Protein AF-A0A0R1TVX2-F1 (afdb_monomer_lite)

InterPro domains:
  IPR005624 Corrinoid adenosyltransferase PduO/GlcC-like [PF03928] (5-52)
  IPR010371 YBR137W-like [PTHR28255] (5-53)
  IPR038084 Corrinoid adenosyltransferase PduO/GlcC-like superfamily [G3DSA:3.30.450.150] (2-57)
  IPR038084 Corrinoid adenosyltransferase PduO/GlcC-like superfamily [SSF143744] (3-52)

Sequence (57 aa):
MAFLGANDLSAGDYTCYGGGFPIKVDGVGTVGAVIVSGLKDFEDHDLAYQALLGMKA

Secondary structure (DSSP, 8-state):
-HHHHHTT--TTT---SS-EEEEEETTTEEEEEEE--SS-HHHHHHHHHHHHHHT--

Radius of gyration: 13.45 Å; chains: 1; bounding box: 27×29×30 Å

pLDDT: mean 93.91, std 6.55, range [63.19, 98.25]

Foldseek 3Di:
DVVCVVVVHDPVVDDPFAQKDFDADPPPGTDGMGGADDDHRVVSNVVRVVVNVVVDD

Structure (mmCIF, N/CA/C/O backbone):
data_AF-A0A0R1TVX2-F1
#
_entry.id   AF-A0A0R1TVX2-F1
#
loop_
_atom_site.group_PDB
_atom_site.id
_atom_site.type_symbol
_atom_site.label_atom_id
_atom_site.label_alt_id
_atom_site.label_comp_id
_atom_site.label_asym_id
_atom_site.label_entity_id
_atom_site.label_seq_id
_atom_site.pdbx_PDB_ins_code
_atom_site.Cartn_x
_atom_site.Cartn_y
_atom_site.Cartn_z
_atom_site.occupancy
_atom_site.B_iso_or_equiv
_atom_site.auth_seq_id
_atom_site.auth_comp_id
_atom_site.auth_asym_id
_atom_site.auth_atom_id
_atom_site.pdbx_PDB_model_num
ATOM 1 N N . MET A 1 1 ? 11.796 -5.339 -9.381 1.00 66.06 1 MET A N 1
ATOM 2 C CA . MET A 1 1 ? 11.320 -6.474 -10.210 1.00 66.06 1 MET A CA 1
ATOM 3 C C . MET A 1 1 ? 11.731 -7.850 -9.695 1.00 66.06 1 MET A C 1
ATOM 5 O O . MET A 1 1 ? 10.873 -8.717 -9.696 1.00 66.06 1 MET A O 1
ATOM 9 N N . ALA A 1 2 ? 12.964 -8.072 -9.213 1.00 82.19 2 ALA A N 1
ATOM 10 C CA . ALA A 1 2 ? 13.381 -9.394 -8.712 1.00 82.19 2 ALA A CA 1
ATOM 11 C C . ALA A 1 2 ? 12.466 -9.960 -7.606 1.00 82.19 2 ALA A C 1
ATOM 13 O O . ALA A 1 2 ? 12.132 -11.136 -7.641 1.00 82.19 2 ALA A O 1
ATOM 14 N N . PHE A 1 3 ? 11.999 -9.113 -6.678 1.00 91.06 3 PHE A N 1
ATOM 15 C CA . PHE A 1 3 ? 11.043 -9.524 -5.645 1.00 91.06 3 PHE A CA 1
ATOM 16 C C . PHE A 1 3 ? 9.701 -9.991 -6.228 1.00 91.06 3 PHE A C 1
ATOM 18 O O . PHE A 1 3 ? 9.223 -11.053 -5.857 1.00 91.06 3 PHE A O 1
ATOM 25 N N . LEU A 1 4 ? 9.114 -9.233 -7.162 1.00 94.94 4 LEU A N 1
ATOM 26 C CA . LEU A 1 4 ? 7.825 -9.589 -7.766 1.00 94.94 4 LEU A CA 1
ATOM 27 C C . LEU A 1 4 ? 7.922 -10.908 -8.544 1.00 94.94 4 LEU A C 1
ATOM 29 O O . LEU A 1 4 ? 7.114 -11.803 -8.329 1.00 94.94 4 LEU A O 1
ATOM 33 N N . GLY A 1 5 ? 8.968 -11.062 -9.365 1.00 93.06 5 GLY A N 1
ATOM 34 C CA . GLY A 1 5 ? 9.203 -12.291 -10.126 1.00 93.06 5 GLY A CA 1
ATOM 35 C C . GLY A 1 5 ? 9.494 -13.511 -9.248 1.00 93.06 5 GLY A C 1
ATOM 36 O O . GLY A 1 5 ? 9.061 -14.605 -9.577 1.00 93.06 5 GLY A O 1
ATOM 37 N N . ALA A 1 6 ? 10.174 -13.334 -8.110 1.00 95.38 6 ALA A N 1
ATOM 38 C CA . ALA A 1 6 ? 10.422 -14.418 -7.156 1.00 95.38 6 ALA A CA 1
ATOM 39 C C . ALA A 1 6 ? 9.167 -14.866 -6.382 1.00 95.38 6 ALA A C 1
ATOM 41 O O . ALA A 1 6 ? 9.216 -15.892 -5.712 1.00 95.38 6 ALA A O 1
ATOM 42 N N . ASN A 1 7 ? 8.078 -14.094 -6.443 1.00 95.94 7 ASN A N 1
ATOM 43 C CA . ASN A 1 7 ? 6.825 -14.365 -5.735 1.00 95.94 7 ASN A CA 1
ATOM 44 C C . ASN A 1 7 ? 5.630 -14.533 -6.694 1.00 95.94 7 ASN A C 1
ATOM 46 O O . ASN A 1 7 ? 4.490 -14.417 -6.254 1.00 95.94 7 ASN A O 1
ATOM 50 N N . ASP A 1 8 ? 5.877 -14.763 -7.989 1.00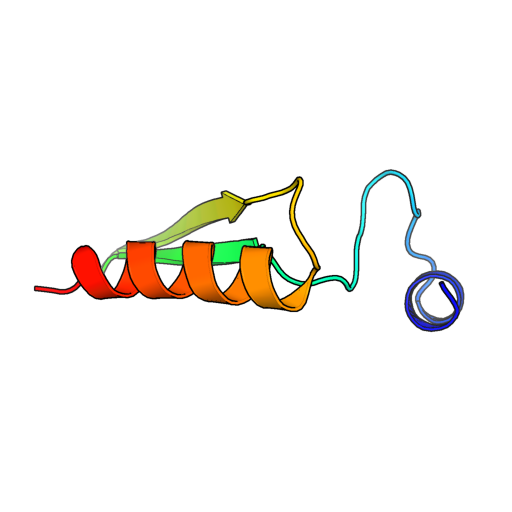 96.06 8 ASP A N 1
ATOM 51 C CA . ASP A 1 8 ? 4.838 -14.927 -9.019 1.00 96.06 8 ASP A CA 1
ATOM 52 C C . ASP A 1 8 ? 3.820 -13.765 -9.072 1.00 96.06 8 ASP A C 1
ATOM 54 O O . ASP A 1 8 ? 2.642 -13.945 -9.388 1.00 96.06 8 ASP A O 1
ATOM 58 N N . LEU A 1 9 ? 4.275 -12.542 -8.768 1.00 96.06 9 LEU A N 1
ATOM 59 C CA . LEU A 1 9 ? 3.444 -11.339 -8.772 1.00 96.06 9 LEU A CA 1
ATOM 60 C C . LEU A 1 9 ? 3.568 -10.575 -10.095 1.00 96.06 9 LEU A C 1
ATOM 62 O O . LEU A 1 9 ? 4.663 -10.241 -10.554 1.00 96.06 9 LEU A O 1
ATOM 66 N N . SER A 1 10 ? 2.416 -10.237 -10.674 1.00 95.56 10 SER A N 1
ATOM 67 C CA . SER A 1 10 ? 2.308 -9.394 -11.867 1.00 95.56 10 SER A CA 1
ATOM 68 C C . SER A 1 10 ? 2.768 -7.963 -11.585 1.00 95.56 10 SER A C 1
ATOM 70 O O . SER A 1 10 ? 2.299 -7.312 -10.655 1.00 95.56 10 SER A O 1
ATOM 72 N N . ALA A 1 11 ? 3.640 -7.436 -12.443 1.00 91.56 11 ALA A N 1
ATOM 73 C CA . ALA A 1 11 ? 4.086 -6.044 -12.388 1.00 91.56 11 ALA A CA 1
ATOM 74 C C . ALA A 1 11 ? 2.979 -5.018 -12.696 1.00 91.56 11 ALA A C 1
ATOM 76 O O . ALA A 1 11 ? 3.142 -3.844 -12.375 1.00 91.56 11 ALA A O 1
ATOM 77 N N . GLY A 1 12 ? 1.890 -5.437 -13.353 1.00 93.06 12 GLY A N 1
ATOM 78 C CA . GLY A 1 12 ? 0.741 -4.570 -13.631 1.00 93.06 12 GLY A CA 1
ATOM 79 C C . GLY A 1 12 ? -0.175 -4.386 -12.421 1.00 93.06 12 GLY A C 1
ATOM 80 O O . GLY A 1 12 ? -0.844 -3.363 -12.318 1.00 93.06 12 GLY A O 1
ATOM 81 N N . ASP A 1 13 ? -0.160 -5.352 -11.501 1.00 93.62 13 ASP A N 1
ATOM 82 C CA . ASP A 1 13 ? -1.070 -5.402 -10.354 1.00 93.62 13 ASP A CA 1
ATOM 83 C C . ASP A 1 13 ? -0.354 -5.103 -9.029 1.00 93.62 13 ASP A C 1
ATOM 85 O O . ASP A 1 13 ? -0.973 -4.632 -8.074 1.00 93.62 13 ASP A O 1
ATOM 89 N N . TYR A 1 14 ? 0.957 -5.359 -8.964 1.00 94.38 14 TYR A N 1
ATOM 90 C CA . TYR A 1 14 ? 1.751 -5.253 -7.746 1.00 94.38 14 TYR A CA 1
ATOM 91 C C . TYR A 1 14 ? 2.974 -4.361 -7.926 1.00 94.38 14 TYR A C 1
ATOM 93 O O . TYR A 1 14 ? 3.661 -4.365 -8.947 1.00 94.38 14 TYR A O 1
ATOM 101 N N . THR A 1 15 ? 3.299 -3.648 -6.853 1.00 93.12 15 THR A N 1
ATOM 102 C CA . THR A 1 15 ? 4.489 -2.815 -6.737 1.00 93.12 15 THR A CA 1
ATOM 103 C C . THR A 1 15 ? 5.164 -3.060 -5.392 1.00 93.12 15 THR A C 1
ATOM 105 O O . THR A 1 15 ? 4.506 -3.355 -4.398 1.00 93.12 15 THR A O 1
ATOM 108 N N . CYS A 1 16 ? 6.491 -2.951 -5.365 1.00 92.31 16 CYS A N 1
ATOM 109 C CA . CYS A 1 16 ? 7.295 -2.963 -4.140 1.00 92.31 16 CYS A CA 1
ATOM 110 C C . CYS A 1 16 ? 7.930 -1.589 -3.857 1.00 92.31 16 CYS A C 1
ATOM 112 O O . CYS A 1 16 ? 8.927 -1.512 -3.143 1.00 92.31 16 CYS A O 1
ATOM 114 N N . TYR A 1 17 ? 7.395 -0.530 -4.470 1.00 93.38 17 TYR A N 1
ATOM 115 C CA . TYR A 1 17 ? 7.813 0.856 -4.262 1.00 93.38 17 TYR A CA 1
ATOM 116 C C . TYR A 1 17 ? 6.981 1.528 -3.159 1.00 93.38 17 TYR A C 1
ATOM 118 O O . TYR A 1 17 ? 5.916 1.035 -2.781 1.00 93.38 17 TYR A O 1
ATOM 126 N N . GLY A 1 18 ? 7.493 2.638 -2.621 1.00 94.44 18 GLY A N 1
ATOM 127 C CA . GLY A 1 18 ? 6.813 3.441 -1.604 1.00 94.44 18 GLY A CA 1
ATOM 128 C C . GLY A 1 18 ? 5.517 4.101 -2.098 1.00 94.44 18 GLY A C 1
ATOM 129 O O . GLY A 1 18 ? 5.177 4.022 -3.274 1.00 94.44 18 GLY A O 1
ATOM 130 N N . GLY A 1 19 ? 4.790 4.741 -1.176 1.00 96.19 19 GLY A N 1
ATOM 131 C CA . GLY A 1 19 ? 3.577 5.517 -1.482 1.00 96.19 19 GLY A CA 1
ATOM 132 C C . GLY A 1 19 ? 2.245 4.878 -1.089 1.00 96.19 19 GLY A C 1
ATOM 133 O O . GLY A 1 19 ? 1.223 5.555 -1.130 1.00 96.19 19 GLY A O 1
ATOM 134 N N . GLY A 1 20 ? 2.228 3.606 -0.677 1.00 96.75 20 GLY A N 1
ATOM 135 C CA . GLY A 1 20 ? 1.011 2.893 -0.271 1.00 96.75 20 GLY A CA 1
ATOM 136 C C . GLY A 1 20 ? 0.944 2.587 1.229 1.00 96.75 20 GLY A C 1
ATOM 137 O O . GLY A 1 20 ? 1.879 1.999 1.770 1.00 96.75 20 GLY A O 1
ATOM 138 N N . PHE A 1 21 ? -0.177 2.907 1.888 1.00 96.69 21 PHE A N 1
ATOM 139 C CA . PHE A 1 21 ? -0.431 2.553 3.295 1.00 96.69 21 PHE A CA 1
ATOM 140 C C . PHE A 1 21 ? -1.880 2.107 3.543 1.00 96.69 21 PHE A C 1
ATOM 142 O O . PHE A 1 21 ? -2.806 2.687 2.970 1.00 96.69 21 PHE A O 1
ATOM 149 N N . PRO A 1 22 ? -2.118 1.126 4.437 1.00 96.12 22 PRO A N 1
ATOM 150 C CA . PRO A 1 22 ? -3.467 0.766 4.859 1.00 96.12 22 PRO A CA 1
ATOM 151 C C . PRO A 1 22 ? -4.081 1.855 5.751 1.00 96.12 22 PRO A C 1
ATOM 153 O O . PRO A 1 22 ? -3.425 2.391 6.643 1.00 96.12 22 PRO A O 1
ATOM 156 N N . ILE A 1 23 ? -5.372 2.123 5.565 1.00 95.81 23 ILE A N 1
ATOM 157 C CA . ILE A 1 23 ? -6.162 3.010 6.425 1.00 95.81 23 ILE A CA 1
ATOM 158 C C . ILE A 1 23 ? -6.828 2.149 7.497 1.00 95.81 23 ILE A C 1
ATOM 160 O O . ILE A 1 23 ? -7.702 1.327 7.198 1.00 95.81 23 ILE A O 1
ATOM 164 N N . LYS A 1 24 ? -6.404 2.329 8.750 1.00 94.12 24 LYS A N 1
ATOM 165 C CA . LYS A 1 24 ? -6.942 1.616 9.912 1.00 94.12 24 LYS A CA 1
ATOM 166 C C . LYS A 1 24 ? -7.830 2.542 10.736 1.00 94.12 24 LYS A C 1
ATOM 168 O O . LYS A 1 24 ? -7.415 3.643 11.077 1.00 94.12 24 LYS A O 1
ATOM 173 N N . VAL A 1 25 ? -9.021 2.062 11.079 1.00 94.31 25 VAL A N 1
ATOM 174 C CA . VAL A 1 25 ? -9.968 2.737 11.971 1.00 94.31 25 VAL A CA 1
ATOM 175 C C . VAL A 1 25 ? -10.124 1.906 13.241 1.00 94.31 25 VAL A C 1
ATOM 177 O O . VAL A 1 25 ? -10.357 0.694 13.182 1.00 94.31 25 VAL A O 1
ATOM 180 N N . ASP A 1 26 ? -9.983 2.551 14.395 1.00 93.31 26 ASP A N 1
ATOM 181 C CA . ASP A 1 26 ? -10.069 1.881 15.690 1.00 93.31 26 ASP A CA 1
ATOM 182 C C . ASP A 1 26 ? -11.453 1.258 15.909 1.00 93.31 26 ASP A C 1
ATOM 184 O O . ASP A 1 26 ? -12.486 1.838 15.585 1.00 93.31 26 ASP A O 1
ATOM 188 N N . GLY A 1 27 ? -11.471 0.022 16.413 1.00 96.19 27 GLY A N 1
ATOM 189 C CA . GLY A 1 27 ? -12.698 -0.761 16.597 1.00 96.19 27 GLY A CA 1
ATOM 190 C C . GLY A 1 27 ? -13.320 -1.332 15.314 1.00 96.19 27 GLY A C 1
ATOM 191 O O . GLY A 1 27 ? -14.181 -2.201 15.417 1.00 96.19 27 GLY A O 1
ATOM 192 N N . VAL A 1 28 ? -12.873 -0.912 14.124 1.00 97.56 28 VAL A N 1
ATOM 193 C CA . VAL A 1 28 ? -13.395 -1.388 12.826 1.00 97.56 28 VAL A CA 1
ATOM 194 C C . VAL A 1 28 ? -12.378 -2.264 12.090 1.00 97.56 28 VAL A C 1
ATOM 196 O O . VAL A 1 28 ? -12.744 -3.274 11.496 1.00 97.56 28 VAL A O 1
ATOM 199 N N . GLY A 1 29 ? -11.092 -1.915 12.155 1.00 96.19 29 GLY A N 1
ATOM 200 C CA . GLY A 1 29 ? -10.024 -2.586 11.411 1.00 96.19 29 GLY A CA 1
ATOM 201 C C . GLY A 1 29 ? -9.598 -1.808 10.164 1.00 96.19 29 GLY A C 1
ATOM 202 O O . GLY A 1 29 ? -9.690 -0.582 10.121 1.00 96.19 29 GLY A O 1
ATOM 203 N N . THR A 1 30 ? -9.061 -2.510 9.167 1.00 97.00 30 THR A N 1
ATOM 204 C CA . THR A 1 30 ? -8.617 -1.894 7.908 1.00 97.00 30 THR A CA 1
ATOM 205 C C . THR A 1 30 ? -9.810 -1.655 6.993 1.00 97.00 30 THR A C 1
ATOM 207 O O . THR A 1 30 ? -10.514 -2.598 6.640 1.00 97.00 30 THR A O 1
ATOM 210 N N . VAL A 1 31 ? -10.018 -0.402 6.591 1.00 96.88 31 VAL A N 1
ATOM 211 C CA . VAL A 1 31 ? -11.174 0.017 5.774 1.00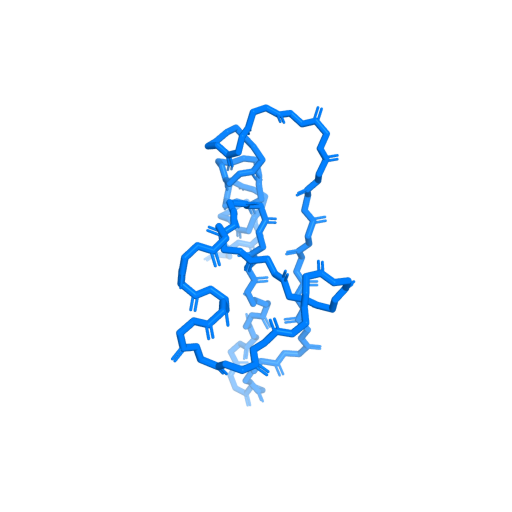 96.88 31 VAL A CA 1
ATOM 212 C C . VAL A 1 31 ? -10.803 0.367 4.332 1.00 96.88 31 VAL A C 1
ATOM 214 O O . VAL A 1 31 ? -11.679 0.578 3.501 1.00 96.88 31 VAL A O 1
ATOM 217 N N . GLY A 1 32 ? -9.508 0.429 4.023 1.00 96.81 32 GLY A N 1
ATOM 218 C CA . GLY A 1 32 ? -9.007 0.759 2.693 1.00 96.81 32 GLY A CA 1
ATOM 219 C C . GLY A 1 32 ? -7.503 1.007 2.695 1.00 96.81 32 GLY A C 1
ATOM 220 O O . GLY A 1 32 ? -6.803 0.623 3.635 1.00 96.81 32 GLY A O 1
ATOM 221 N N . ALA A 1 33 ? -7.016 1.672 1.651 1.00 96.44 33 ALA A N 1
ATOM 222 C CA . ALA A 1 33 ? -5.627 2.087 1.516 1.00 96.44 33 ALA A CA 1
ATOM 223 C C . ALA A 1 33 ? -5.538 3.460 0.838 1.00 96.44 33 ALA A C 1
ATOM 225 O O . ALA A 1 33 ? -6.393 3.812 0.025 1.00 96.44 33 ALA A O 1
ATOM 226 N N . VAL A 1 34 ? -4.491 4.212 1.168 1.00 96.31 34 VAL A N 1
ATOM 227 C CA . VAL A 1 34 ? -4.079 5.422 0.448 1.00 96.31 34 VAL A CA 1
ATOM 228 C C . VAL A 1 34 ? -2.872 5.085 -0.417 1.00 96.31 34 VAL A C 1
ATOM 230 O O . VAL A 1 34 ? -1.980 4.360 0.025 1.00 96.31 34 VAL A O 1
ATOM 233 N N . ILE A 1 35 ? -2.879 5.570 -1.657 1.00 96.69 35 ILE A N 1
ATOM 234 C CA . ILE A 1 35 ? -1.793 5.395 -2.618 1.00 96.69 35 ILE A CA 1
ATOM 235 C C . ILE A 1 35 ? -1.440 6.776 -3.168 1.00 96.69 35 ILE A C 1
ATOM 237 O O . ILE A 1 35 ? -2.311 7.486 -3.671 1.00 96.69 35 ILE A O 1
ATOM 241 N N . VAL A 1 36 ? -0.166 7.137 -3.078 1.00 97.56 36 VAL A N 1
ATOM 242 C CA . VAL A 1 36 ? 0.427 8.329 -3.690 1.00 97.56 36 VAL A CA 1
ATOM 243 C C . VAL A 1 36 ? 1.416 7.865 -4.752 1.00 97.56 36 VAL A C 1
ATOM 245 O O . VAL A 1 36 ? 2.137 6.891 -4.548 1.00 97.56 36 VAL A O 1
ATOM 248 N N . SER A 1 37 ? 1.409 8.530 -5.905 1.00 96.38 37 SER A N 1
ATOM 249 C CA . SER A 1 37 ? 2.315 8.220 -7.005 1.00 96.38 37 SER A CA 1
ATOM 250 C C . SER A 1 37 ? 2.639 9.474 -7.804 1.00 96.38 37 SER A C 1
ATOM 252 O O . SER A 1 37 ? 1.744 10.264 -8.116 1.00 96.38 37 SER A O 1
ATOM 254 N N . GLY A 1 38 ? 3.908 9.618 -8.176 1.00 96.62 38 GLY A N 1
ATOM 255 C CA . GLY A 1 38 ? 4.378 10.649 -9.103 1.00 96.62 38 GLY A CA 1
ATOM 256 C C . GLY A 1 38 ? 5.635 11.380 -8.639 1.00 96.62 38 GLY A C 1
ATOM 257 O O . GLY A 1 38 ? 6.196 12.148 -9.422 1.00 96.62 38 GLY A O 1
ATOM 258 N N . LEU A 1 39 ? 6.088 11.145 -7.406 1.00 97.38 39 LEU A N 1
ATOM 259 C CA . LEU A 1 39 ? 7.343 11.670 -6.868 1.00 97.38 39 LEU A CA 1
ATOM 260 C C . LEU A 1 39 ? 8.439 10.592 -6.910 1.00 97.38 39 LEU A C 1
ATOM 262 O O . LEU A 1 39 ? 8.304 9.560 -7.576 1.00 97.38 39 LEU A O 1
ATOM 266 N N . LYS A 1 40 ? 9.563 10.820 -6.218 1.00 97.12 40 LYS A N 1
ATOM 267 C CA . LYS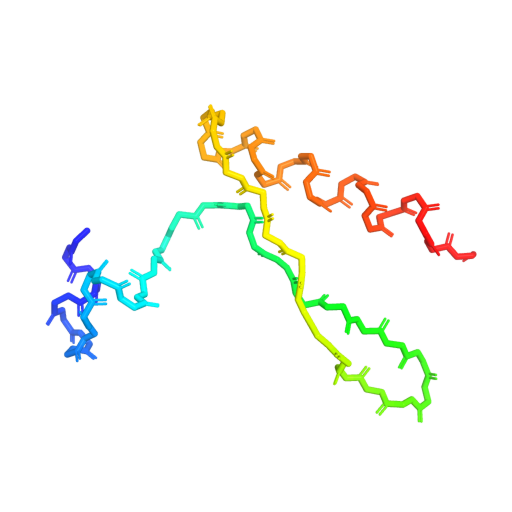 A 1 40 ? 10.465 9.709 -5.885 1.00 97.12 40 LYS A CA 1
ATOM 268 C C . LYS A 1 40 ? 9.764 8.792 -4.886 1.00 97.12 40 LYS A C 1
ATOM 270 O O . LYS A 1 40 ? 8.998 9.251 -4.046 1.00 97.12 40 LYS A O 1
ATOM 275 N N . ASP A 1 41 ? 10.071 7.503 -4.93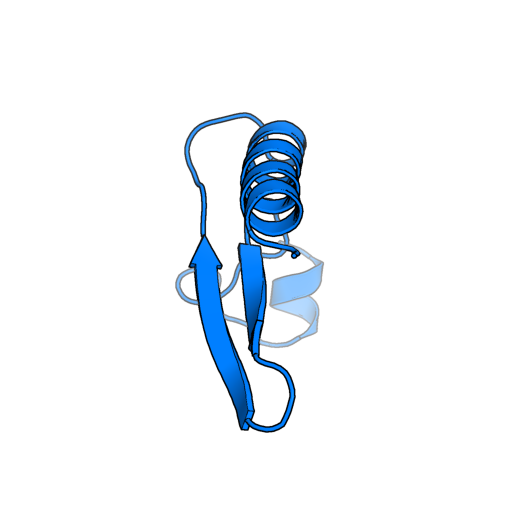4 1.00 96.00 41 ASP A N 1
ATOM 276 C CA . ASP A 1 41 ? 9.395 6.474 -4.135 1.00 96.00 41 ASP A CA 1
ATOM 277 C C . ASP A 1 41 ? 9.366 6.763 -2.621 1.00 96.00 41 ASP A C 1
ATOM 279 O O . ASP A 1 41 ? 8.347 6.551 -1.962 1.00 96.00 41 ASP A O 1
ATOM 283 N N . PHE A 1 42 ? 10.461 7.280 -2.062 1.00 97.38 42 PHE A N 1
ATOM 284 C CA . PHE A 1 42 ? 10.539 7.674 -0.656 1.00 97.38 42 PHE A CA 1
ATOM 285 C C . PHE A 1 42 ? 9.763 8.964 -0.343 1.00 97.38 42 PHE A C 1
ATOM 287 O O . PHE A 1 42 ? 9.315 9.134 0.786 1.00 97.38 42 PHE A O 1
ATOM 294 N N . GLU A 1 43 ? 9.581 9.855 -1.321 1.00 98.25 43 GLU A N 1
ATOM 295 C CA . GLU A 1 43 ? 8.779 11.079 -1.181 1.00 98.25 43 GLU A CA 1
ATOM 296 C C . GLU A 1 43 ? 7.283 10.753 -1.249 1.00 98.25 43 GLU A C 1
ATOM 298 O O . GLU A 1 43 ? 6.513 11.262 -0.438 1.00 98.25 43 GLU A O 1
ATOM 303 N N . ASP A 1 44 ? 6.878 9.848 -2.149 1.00 98.19 44 ASP A N 1
ATOM 304 C CA . ASP A 1 44 ? 5.515 9.303 -2.181 1.00 98.19 44 ASP A CA 1
ATOM 305 C C . ASP A 1 44 ? 5.184 8.622 -0.838 1.00 98.19 44 ASP A C 1
ATOM 307 O O . ASP A 1 44 ? 4.102 8.818 -0.277 1.00 98.19 44 ASP A O 1
ATOM 311 N N . HIS A 1 45 ? 6.131 7.849 -0.288 1.00 97.56 45 HIS A N 1
ATOM 312 C CA . HIS A 1 45 ? 5.999 7.221 1.028 1.00 97.56 45 HIS A CA 1
ATOM 313 C C . HIS A 1 45 ? 5.853 8.249 2.155 1.00 97.56 45 HIS A C 1
ATOM 315 O O . HIS A 1 45 ? 4.928 8.129 2.959 1.00 97.56 45 HIS A O 1
ATOM 321 N N . ASP A 1 46 ? 6.736 9.249 2.224 1.00 98.12 46 ASP A N 1
ATOM 322 C CA . ASP A 1 46 ? 6.665 10.274 3.269 1.00 98.12 46 ASP A CA 1
ATOM 323 C C . ASP A 1 46 ? 5.346 11.049 3.184 1.00 98.12 46 ASP A C 1
ATOM 325 O O . ASP A 1 46 ? 4.633 11.142 4.180 1.00 98.12 46 ASP A O 1
ATOM 329 N N . LEU A 1 47 ? 4.929 11.491 1.993 1.00 97.81 47 LEU A N 1
ATOM 330 C CA . LEU A 1 47 ? 3.670 12.219 1.823 1.00 97.81 47 LEU A CA 1
ATOM 331 C C . LEU A 1 47 ? 2.455 11.407 2.300 1.00 97.81 47 LEU A C 1
ATOM 333 O O . LEU A 1 47 ? 1.625 11.923 3.056 1.00 97.81 47 LEU A O 1
ATOM 337 N N . ALA A 1 48 ? 2.352 10.137 1.901 1.00 97.31 48 ALA A N 1
ATOM 338 C CA . ALA A 1 48 ? 1.259 9.269 2.334 1.00 97.31 48 ALA A CA 1
ATOM 339 C C . ALA A 1 48 ? 1.267 9.042 3.860 1.00 97.31 48 ALA A C 1
ATOM 341 O O . ALA A 1 48 ? 0.213 9.065 4.500 1.00 97.31 48 ALA A O 1
ATOM 342 N N . TYR A 1 49 ? 2.450 8.870 4.458 1.00 96.38 49 TYR A N 1
ATOM 343 C CA . TYR A 1 49 ? 2.610 8.691 5.901 1.00 96.38 49 TYR A CA 1
ATOM 344 C C . TYR A 1 49 ? 2.247 9.952 6.697 1.00 96.38 49 TYR A C 1
ATOM 346 O O . TYR A 1 49 ? 1.477 9.870 7.657 1.00 96.38 49 TYR A O 1
ATOM 354 N N . GLN A 1 50 ? 2.745 11.123 6.285 1.00 97.31 50 GLN A N 1
ATOM 355 C CA . GLN A 1 50 ? 2.429 12.404 6.927 1.00 97.31 50 GLN A CA 1
ATOM 356 C C . GLN A 1 50 ? 0.929 12.709 6.855 1.00 97.31 50 GLN A C 1
ATOM 358 O O . GLN A 1 50 ? 0.350 13.173 7.838 1.00 97.31 50 GLN A O 1
ATOM 363 N N . ALA A 1 51 ? 0.277 12.398 5.729 1.00 95.69 51 ALA A N 1
ATOM 364 C CA . ALA A 1 51 ? -1.169 12.547 5.596 1.00 95.69 51 ALA A CA 1
ATOM 365 C C . ALA A 1 51 ? -1.924 11.709 6.641 1.00 95.69 51 ALA A C 1
ATOM 367 O O . ALA A 1 51 ? -2.807 12.230 7.319 1.00 95.69 51 ALA A O 1
ATOM 368 N N . LEU A 1 52 ? -1.542 10.441 6.831 1.00 94.69 52 LEU A N 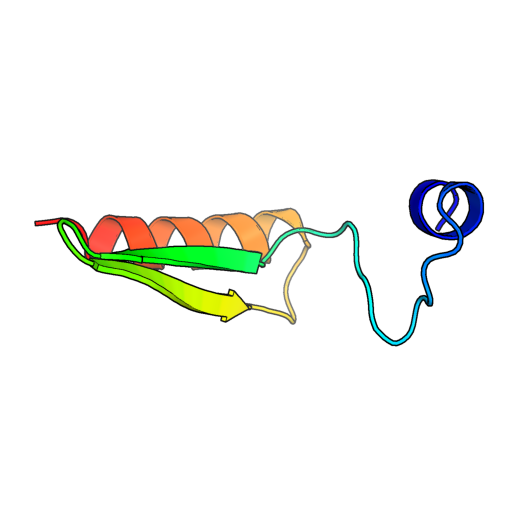1
ATOM 369 C CA . LEU A 1 52 ? -2.146 9.578 7.853 1.00 94.69 52 LEU A CA 1
ATOM 370 C C . LEU A 1 52 ? -1.854 10.057 9.279 1.00 94.69 52 LEU A C 1
ATOM 372 O O . LEU A 1 52 ? -2.745 10.014 10.127 1.00 94.69 52 LEU A O 1
ATOM 376 N N . LEU A 1 53 ? -0.639 10.539 9.553 1.00 94.56 53 LEU A N 1
ATOM 377 C CA . LEU A 1 53 ? -0.301 11.128 10.851 1.00 94.56 53 LEU A CA 1
ATOM 378 C C . LEU A 1 53 ? -1.174 12.343 11.174 1.00 94.56 53 LEU A C 1
ATOM 380 O O . LEU A 1 53 ? -1.630 12.465 12.306 1.00 94.56 53 LEU A O 1
ATOM 384 N N . GLY A 1 54 ? -1.453 13.199 10.188 1.00 93.56 54 GLY A N 1
ATOM 385 C CA . GLY A 1 54 ? -2.338 14.354 10.352 1.00 93.56 54 GLY A CA 1
ATOM 386 C C . GLY A 1 54 ? -3.805 13.998 10.629 1.00 93.56 54 GLY A C 1
ATOM 387 O O . GLY A 1 54 ? -4.552 14.845 11.108 1.00 93.56 54 GLY A O 1
ATOM 388 N N . MET A 1 55 ? -4.226 12.759 10.350 1.00 87.19 55 MET A N 1
ATOM 389 C CA . MET A 1 55 ? -5.576 12.257 10.651 1.00 87.19 55 MET A CA 1
ATOM 390 C C . MET A 1 55 ? -5.673 11.574 12.019 1.00 87.19 55 MET A C 1
ATOM 392 O O . MET A 1 55 ? -6.774 11.248 12.466 1.00 87.19 55 MET A O 1
ATOM 396 N N . LYS A 1 56 ? -4.538 11.315 12.674 1.00 78.94 56 LYS A N 1
ATOM 397 C CA . LYS A 1 56 ? -4.502 10.679 13.986 1.00 78.94 56 LYS A CA 1
ATOM 398 C C . LYS A 1 56 ? -4.918 11.706 15.044 1.00 78.94 56 LYS A C 1
ATOM 400 O O . LYS A 1 56 ? -4.255 1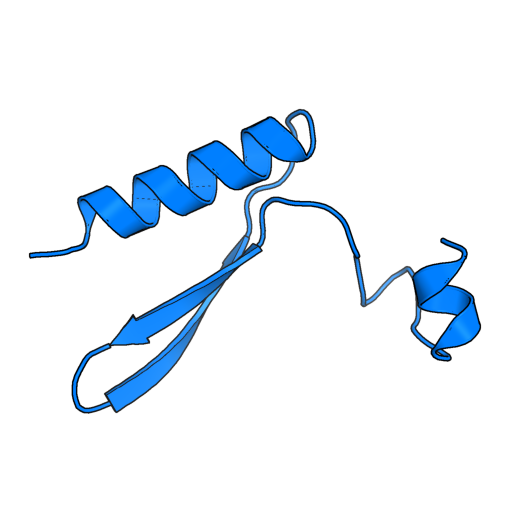2.729 15.190 1.00 78.94 56 LYS A O 1
ATOM 405 N N . ALA A 1 57 ? -6.032 11.434 15.723 1.00 63.19 57 ALA A N 1
ATOM 406 C CA . ALA A 1 57 ? -6.514 12.227 16.854 1.00 63.19 57 ALA A CA 1
ATOM 407 C C . ALA A 1 57 ? -5.579 12.123 18.069 1.00 63.19 57 ALA A C 1
ATOM 409 O O . ALA A 1 57 ? -4.966 11.041 18.256 1.00 63.19 57 ALA A O 1
#

Organism: NCBI:txid1423740